Protein AF-A0AAN8X8N7-F1 (afdb_monomer)

Nearest PDB structures (foldseek):
  6hks-assembly6_F  TM=8.894E-01  e=4.628E-02  Homo sapiens
  7pc4-assembly1_A  TM=9.328E-01  e=9.245E-02  Homo sapiens
  2cs5-assembly1_A  TM=7.435E-01  e=1.501E-01  Homo sapiens
  1wfv-assembly1_A  TM=6.968E-01  e=1.400E-01  Homo sapiens
  5f3x-assembly1_A  TM=6.706E-01  e=1.196E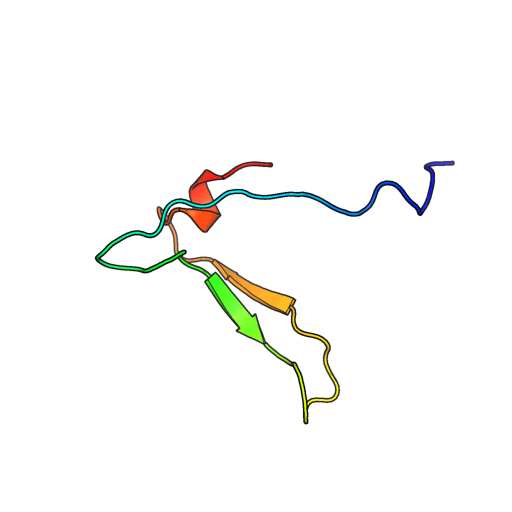+00  Homo sapiens

Mean predicted aligned error: 5.97 Å

Foldseek 3Di:
DDDPPPPDDDFDFDADPPCGQFWDWDDDDPGPDHTDTDDGHPPGRNNPRPD

Solvent-accessible surface area (backbone atoms only — not comparable to full-atom values): 3498 Å² total; per-residue (Å²): 135,83,70,87,82,76,76,81,81,90,82,87,74,67,72,40,94,90,58,41,49,18,67,42,77,40,58,31,97,9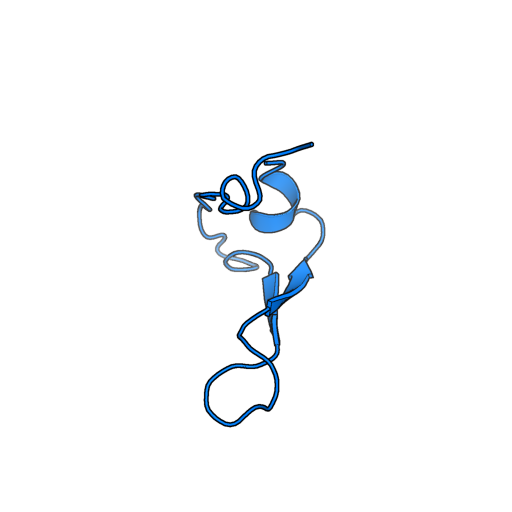6,46,100,40,68,72,38,84,69,49,66,40,82,90,24,44,55,57,69,60,81,124

Sequence (51 aa):
MADPRSGVKYVHLKRSETCGFGFSILGGAGSDLPPIVYDIIEGSPAAKSHQ

InterPro domains:
  IPR001478 PDZ domain [PS50106] (10-51)
  IPR036034 PDZ superfamily [G3DSA:2.30.42.10] (2-51)
  IPR036034 PDZ superfamily [SSF50156] (4-49)

Organism: Halocaridina rubra (NCBI:txid373956)

Secondary structure (DSSP, 8-state):
---TT--------PPBTTTBTSEEEE--TTSSS--EEEEE-TTSHHHH---

Structure (mmCIF, N/CA/C/O backbone):
data_AF-A0AAN8X8N7-F1
#
_entry.id   AF-A0AAN8X8N7-F1
#
loop_
_atom_site.group_PDB
_atom_site.id
_atom_site.type_symbol
_atom_site.label_atom_id
_atom_site.label_alt_id
_atom_site.label_comp_id
_atom_site.label_asym_id
_atom_site.label_entity_id
_atom_site.label_seq_id
_atom_site.pdbx_PDB_ins_code
_atom_site.Cartn_x
_atom_site.Cartn_y
_atom_site.Cartn_z
_atom_site.occupancy
_atom_site.B_iso_or_equiv
_atom_site.auth_seq_id
_atom_site.auth_comp_id
_atom_site.auth_asym_id
_atom_site.auth_atom_id
_atom_site.pdbx_PDB_model_num
ATOM 1 N N . MET A 1 1 ? -18.890 -5.646 -25.349 1.00 44.03 1 MET A N 1
ATOM 2 C CA . MET A 1 1 ? -17.452 -5.466 -25.054 1.00 44.03 1 MET A CA 1
ATOM 3 C C . MET A 1 1 ? -17.327 -4.286 -24.106 1.00 44.03 1 MET A C 1
ATOM 5 O O . MET A 1 1 ? -17.852 -3.235 -24.444 1.00 44.03 1 MET A O 1
ATOM 9 N N . ALA A 1 2 ? -16.749 -4.469 -22.918 1.00 57.12 2 ALA A N 1
ATOM 10 C CA . ALA A 1 2 ? -16.544 -3.377 -21.962 1.00 57.12 2 ALA A CA 1
ATOM 11 C C . ALA A 1 2 ? -15.397 -2.455 -22.425 1.00 57.12 2 ALA A C 1
ATOM 13 O O . ALA A 1 2 ? -14.457 -2.928 -23.062 1.00 57.12 2 ALA A O 1
ATOM 14 N N . ASP A 1 3 ? -15.489 -1.154 -22.131 1.00 57.34 3 ASP A N 1
ATOM 15 C CA . ASP A 1 3 ? -14.464 -0.155 -22.463 1.00 57.34 3 ASP A CA 1
ATOM 16 C C . ASP A 1 3 ? -13.196 -0.385 -21.612 1.00 57.34 3 ASP A C 1
ATOM 18 O O . ASP A 1 3 ? -13.275 -0.302 -20.384 1.00 57.34 3 ASP A O 1
ATOM 22 N N . PRO A 1 4 ? -12.017 -0.632 -22.214 1.00 56.97 4 PRO A N 1
ATOM 23 C CA . PRO A 1 4 ? -10.762 -0.827 -21.481 1.00 56.97 4 PRO A CA 1
ATOM 24 C C . PRO A 1 4 ? -10.300 0.412 -20.691 1.00 56.97 4 PRO A C 1
ATOM 26 O O . PRO A 1 4 ? -9.350 0.319 -19.916 1.00 56.97 4 PRO A O 1
ATOM 29 N N . ARG A 1 5 ? -10.957 1.571 -20.855 1.00 60.41 5 ARG A N 1
ATOM 30 C CA . ARG A 1 5 ? -10.648 2.818 -20.135 1.00 60.41 5 ARG A CA 1
ATOM 31 C C . ARG A 1 5 ? -11.447 3.030 -18.844 1.00 60.41 5 ARG A C 1
ATOM 33 O O . ARG A 1 5 ? -11.217 4.032 -18.175 1.00 60.41 5 ARG A O 1
ATOM 40 N N . SER A 1 6 ? -12.322 2.108 -18.429 1.00 58.66 6 SER A N 1
ATOM 41 C CA . SER A 1 6 ? -13.084 2.261 -17.170 1.00 58.66 6 SER A CA 1
ATOM 42 C C . SER A 1 6 ? -12.352 1.764 -15.900 1.00 58.66 6 SER A C 1
ATOM 44 O O . SER A 1 6 ? -12.995 1.517 -14.883 1.00 58.66 6 SER A O 1
ATOM 46 N N . GLY A 1 7 ? -11.029 1.562 -15.945 1.00 71.19 7 GLY A N 1
ATOM 47 C CA . GLY A 1 7 ? -10.279 0.783 -14.943 1.00 71.19 7 GLY A CA 1
ATOM 48 C C . GLY A 1 7 ? -9.691 1.536 -13.741 1.00 71.19 7 GLY A C 1
ATOM 49 O O . GLY A 1 7 ? -9.064 0.904 -12.894 1.00 71.19 7 GLY A O 1
ATOM 50 N N . VAL A 1 8 ? -9.847 2.860 -13.645 1.00 79.75 8 VAL A N 1
ATOM 51 C CA . VAL A 1 8 ? -9.275 3.650 -12.537 1.00 79.75 8 VAL A CA 1
ATOM 52 C C . VAL A 1 8 ? -10.328 3.869 -11.452 1.00 79.75 8 VAL A C 1
ATOM 5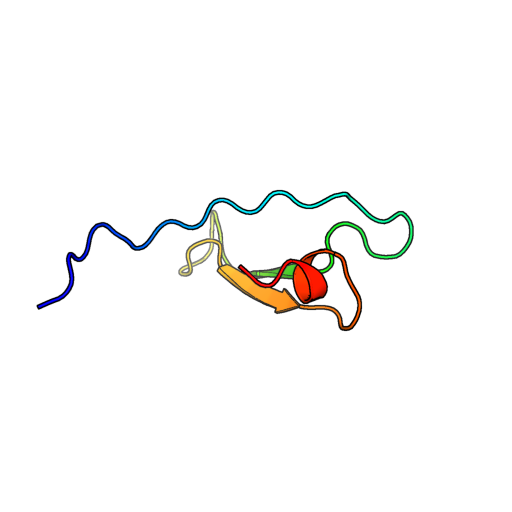4 O O . VAL A 1 8 ? -11.353 4.500 -11.701 1.00 79.75 8 VAL A O 1
ATOM 57 N N . LYS A 1 9 ? -10.060 3.375 -10.236 1.00 84.81 9 LYS A N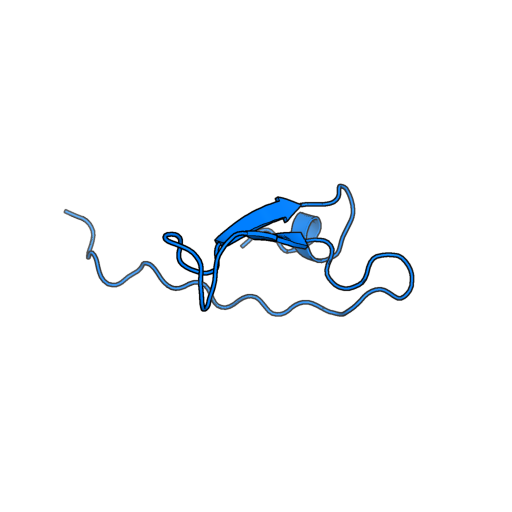 1
ATOM 58 C CA . LYS A 1 9 ? -10.868 3.655 -9.039 1.00 84.81 9 LYS A CA 1
ATOM 59 C C . LYS A 1 9 ? -10.184 4.707 -8.167 1.00 84.81 9 LYS A C 1
ATOM 61 O O . LYS A 1 9 ? -8.999 4.589 -7.861 1.00 84.81 9 LYS A O 1
ATOM 66 N N . TYR A 1 10 ? -10.942 5.717 -7.748 1.00 88.50 10 TYR A N 1
ATOM 67 C CA . TYR A 1 10 ? -10.475 6.750 -6.824 1.00 88.50 10 TYR A CA 1
ATOM 68 C C . TYR A 1 10 ? -10.932 6.429 -5.403 1.00 88.50 10 TYR A C 1
ATOM 70 O O . TYR A 1 10 ? -12.094 6.641 -5.060 1.00 88.50 10 TYR A O 1
ATOM 78 N N . VAL A 1 11 ? -10.002 5.974 -4.566 1.00 91.31 11 VAL A N 1
ATOM 79 C CA . VAL A 1 11 ? -10.268 5.638 -3.163 1.00 91.31 11 VAL A CA 1
ATOM 80 C C . VAL A 1 11 ? -9.803 6.783 -2.263 1.00 91.31 11 VAL A C 1
ATOM 82 O O . VAL A 1 11 ? -8.669 7.246 -2.376 1.00 91.31 11 VAL A O 1
ATOM 85 N N . HIS A 1 12 ? -10.657 7.221 -1.337 1.00 93.50 12 HIS A N 1
ATOM 86 C CA . HIS A 1 12 ? -10.267 8.139 -0.267 1.00 93.50 12 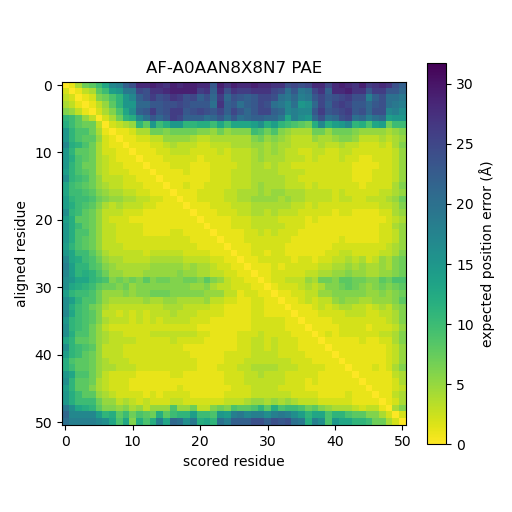HIS A CA 1
ATOM 87 C C . HIS A 1 12 ? -10.222 7.384 1.062 1.00 93.50 12 HIS A C 1
ATOM 89 O O . HIS A 1 12 ? -11.243 6.880 1.527 1.00 93.50 12 HIS A O 1
ATOM 95 N N . LEU A 1 13 ? -9.042 7.306 1.679 1.00 95.12 13 LEU A N 1
ATOM 96 C CA . LEU A 1 13 ? -8.843 6.605 2.946 1.00 95.12 13 LEU A CA 1
ATOM 97 C C . LEU A 1 13 ? -8.507 7.597 4.054 1.00 95.12 13 LEU A C 1
ATOM 99 O O . LEU A 1 13 ? -7.568 8.386 3.938 1.00 95.12 13 LEU A O 1
ATOM 103 N N . LYS A 1 14 ? -9.225 7.503 5.175 1.00 96.19 14 LYS A N 1
ATOM 104 C CA . LYS A 1 14 ? -8.820 8.174 6.411 1.00 96.19 14 LYS A CA 1
ATOM 105 C C . LYS A 1 14 ? -7.750 7.335 7.105 1.00 96.19 14 LYS A C 1
ATOM 107 O O . LYS A 1 14 ? -7.961 6.150 7.357 1.00 96.19 14 LYS A O 1
ATOM 112 N N . ARG A 1 15 ? -6.613 7.952 7.433 1.00 97.00 15 ARG A N 1
ATOM 113 C CA . ARG A 1 15 ? -5.514 7.279 8.135 1.00 97.00 15 ARG A CA 1
ATOM 114 C C . ARG A 1 15 ? -5.932 6.908 9.564 1.00 97.00 15 ARG A C 1
ATOM 116 O O . ARG A 1 15 ? -6.502 7.733 10.273 1.00 97.00 15 ARG A O 1
ATOM 123 N N . SER A 1 16 ? -5.635 5.676 9.965 1.00 97.06 16 SER A N 1
ATOM 124 C CA . SER A 1 16 ? -5.742 5.172 11.337 1.00 97.06 16 SER A CA 1
ATOM 125 C C . SER A 1 16 ? -4.432 5.389 12.100 1.00 97.06 16 SER A C 1
ATOM 127 O O . SER A 1 16 ? -3.350 5.273 11.520 1.00 97.06 16 SER A O 1
ATOM 129 N N . GLU A 1 17 ? -4.522 5.636 13.407 1.00 97.19 17 GLU A N 1
ATOM 130 C CA . GLU A 1 17 ? -3.352 5.779 14.285 1.00 97.19 17 GLU A CA 1
ATOM 131 C C . GLU A 1 17 ? -2.612 4.453 14.511 1.00 97.19 17 GLU A C 1
ATOM 133 O O . GLU A 1 17 ? -1.393 4.443 14.649 1.00 97.19 17 GLU A O 1
ATOM 138 N N . THR A 1 18 ? -3.323 3.321 14.511 1.00 95.62 18 THR A N 1
ATOM 139 C CA . THR A 1 18 ? -2.746 2.013 14.869 1.00 95.62 18 THR A CA 1
ATOM 140 C C . THR A 1 18 ? -2.232 1.212 13.675 1.00 95.62 18 THR A C 1
ATOM 142 O O . THR A 1 18 ? -1.327 0.401 13.834 1.00 95.62 18 THR A O 1
ATOM 145 N N . CYS A 1 19 ? -2.790 1.421 12.478 1.00 95.06 19 CYS A N 1
ATOM 146 C CA . CYS A 1 19 ? -2.450 0.641 11.278 1.00 95.06 19 CYS A CA 1
ATOM 147 C C . CYS A 1 19 ? -2.242 1.487 10.009 1.00 95.06 19 CYS A C 1
ATOM 149 O O . CYS A 1 19 ? -2.139 0.946 8.907 1.00 95.06 19 CYS A O 1
ATOM 151 N N . GLY A 1 20 ? -2.185 2.819 10.129 1.00 96.94 20 GLY A N 1
ATOM 152 C CA . GLY A 1 20 ? -2.063 3.702 8.971 1.00 96.94 20 GLY A CA 1
ATOM 153 C C . GLY A 1 20 ? -3.259 3.550 8.028 1.00 96.94 20 GLY A C 1
ATOM 154 O O . GLY A 1 20 ? -4.406 3.663 8.453 1.00 96.94 20 GLY A O 1
ATOM 155 N N . PHE A 1 21 ? -3.009 3.308 6.741 1.00 97.31 21 PHE A N 1
ATOM 156 C CA . PHE A 1 21 ? -4.082 3.026 5.778 1.00 97.31 21 PHE A CA 1
ATOM 157 C C . PHE A 1 21 ? -4.467 1.543 5.709 1.00 97.31 21 PHE A C 1
ATOM 159 O O . PHE A 1 21 ? -5.576 1.238 5.277 1.00 97.31 21 PHE A O 1
ATOM 166 N N . GLY A 1 22 ? -3.595 0.641 6.170 1.00 97.44 22 GLY A N 1
ATOM 167 C CA . GLY A 1 22 ? -3.876 -0.791 6.221 1.00 97.44 22 GLY A CA 1
ATOM 168 C C . GLY A 1 22 ? -3.598 -1.583 4.949 1.00 97.44 22 GLY A C 1
ATOM 169 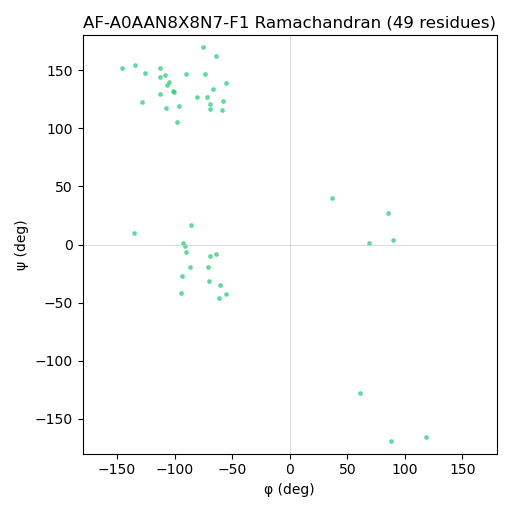O O . GLY A 1 22 ? -4.244 -2.603 4.740 1.00 97.44 22 GLY A O 1
ATOM 170 N N . PHE A 1 23 ? -2.669 -1.132 4.107 1.00 97.06 23 PHE A N 1
ATOM 171 C CA . PHE A 1 23 ? -2.193 -1.900 2.958 1.00 97.06 23 PHE A CA 1
ATOM 172 C C . PHE A 1 23 ? -0.667 -1.869 2.858 1.00 97.06 23 PHE A C 1
ATOM 174 O O . PHE A 1 23 ? -0.029 -0.908 3.296 1.00 97.06 23 PHE A O 1
ATOM 181 N N . SER A 1 24 ? -0.108 -2.897 2.229 1.00 96.62 24 SER A N 1
ATOM 182 C CA . SER A 1 24 ? 1.308 -2.974 1.860 1.00 96.62 24 SER A CA 1
ATOM 183 C C . SER A 1 24 ? 1.472 -2.831 0.348 1.00 96.62 24 SER A C 1
ATOM 185 O O . SER A 1 24 ? 0.620 -3.294 -0.412 1.00 96.62 24 SER A O 1
ATOM 187 N N . ILE A 1 25 ? 2.568 -2.209 -0.095 1.00 95.94 25 ILE A N 1
ATOM 188 C CA . ILE A 1 25 ? 2.920 -2.082 -1.516 1.00 95.94 25 ILE A CA 1
ATOM 189 C C . ILE A 1 25 ? 4.090 -3.008 -1.850 1.00 95.94 25 ILE A C 1
ATOM 191 O O . ILE A 1 25 ? 5.060 -3.072 -1.095 1.00 95.94 25 ILE A O 1
ATOM 195 N N . LEU A 1 26 ? 4.004 -3.683 -2.995 1.00 96.06 26 LEU A N 1
ATOM 196 C CA . LEU A 1 26 ? 5.111 -4.398 -3.632 1.00 96.06 26 LEU A CA 1
ATOM 197 C C . LEU A 1 26 ? 5.486 -3.693 -4.942 1.00 96.06 26 LEU A C 1
ATOM 199 O O . LEU A 1 26 ? 4.611 -3.198 -5.647 1.00 96.06 26 LEU A O 1
ATOM 203 N N . GLY A 1 27 ? 6.776 -3.671 -5.276 1.00 96.38 27 GLY A N 1
ATOM 204 C CA . GLY A 1 27 ? 7.282 -3.060 -6.507 1.00 96.38 27 GLY A CA 1
ATOM 205 C C . GLY A 1 27 ? 7.601 -1.569 -6.378 1.00 96.38 27 GLY A C 1
ATOM 206 O O . GLY A 1 27 ? 7.654 -1.015 -5.279 1.00 96.38 27 GLY A O 1
ATOM 207 N N . GLY A 1 28 ? 7.840 -0.920 -7.516 1.00 95.62 28 GLY A N 1
ATOM 208 C CA . GLY A 1 28 ? 8.236 0.487 -7.603 1.00 95.62 28 GLY A CA 1
ATOM 209 C C . GLY A 1 28 ? 9.606 0.690 -8.241 1.00 95.62 28 GLY A C 1
ATOM 210 O O . GLY A 1 28 ? 10.144 -0.195 -8.898 1.00 95.62 28 GLY A O 1
ATOM 211 N N . ALA A 1 29 ? 10.163 1.892 -8.087 1.00 95.38 29 ALA A N 1
ATOM 212 C CA . ALA A 1 29 ? 11.444 2.235 -8.695 1.00 95.38 29 ALA A CA 1
ATOM 213 C C . ALA A 1 29 ? 12.549 1.264 -8.236 1.00 95.38 29 ALA A C 1
ATOM 215 O O . ALA A 1 29 ? 12.790 1.118 -7.040 1.00 95.38 29 ALA A O 1
ATOM 216 N N . GLY A 1 30 ? 13.210 0.605 -9.194 1.00 93.38 30 GLY A N 1
ATOM 217 C CA . GLY A 1 30 ? 14.226 -0.418 -8.925 1.00 93.38 30 GLY A CA 1
ATOM 218 C C . GLY A 1 30 ? 13.692 -1.852 -8.799 1.00 93.38 30 GLY A C 1
ATOM 219 O O . GLY A 1 30 ? 14.478 -2.752 -8.520 1.00 93.38 30 GLY A O 1
ATOM 220 N N . SER A 1 31 ? 12.393 -2.079 -9.017 1.00 94.56 31 SER A N 1
ATOM 221 C CA . SER 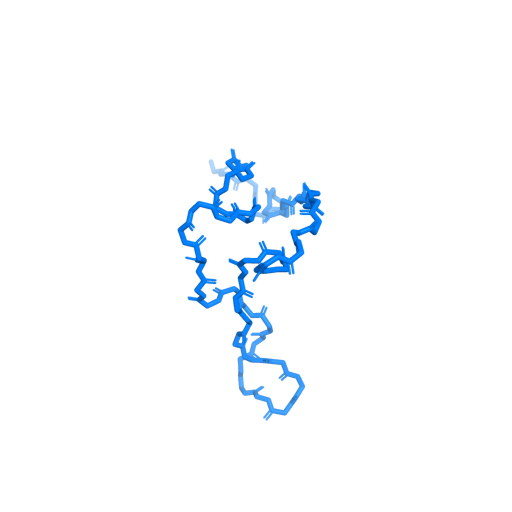A 1 31 ? 11.775 -3.406 -9.126 1.00 94.56 31 SER A CA 1
ATOM 222 C C . SER A 1 31 ? 11.269 -3.656 -10.548 1.00 94.56 31 SER A C 1
ATOM 224 O O . SER A 1 31 ? 10.850 -2.724 -11.232 1.00 94.56 31 SER A O 1
ATOM 226 N N . ASP A 1 32 ? 11.230 -4.924 -10.960 1.00 95.56 32 ASP A N 1
ATOM 227 C CA . ASP A 1 32 ? 10.583 -5.349 -12.210 1.00 95.56 32 ASP A CA 1
ATOM 228 C C . ASP A 1 32 ? 9.048 -5.216 -12.163 1.00 95.56 32 ASP A C 1
ATOM 230 O O . ASP A 1 32 ? 8.372 -5.365 -13.182 1.00 95.56 32 ASP A O 1
ATOM 234 N N . LEU A 1 33 ? 8.480 -4.943 -10.983 1.00 92.06 33 LEU A N 1
ATOM 235 C CA . LEU A 1 33 ? 7.045 -4.778 -10.777 1.00 92.06 33 LEU A CA 1
ATOM 236 C C . LEU A 1 33 ? 6.669 -3.300 -10.587 1.00 92.06 33 LEU A C 1
ATOM 238 O O . LEU A 1 33 ? 7.354 -2.579 -9.850 1.00 92.06 33 LEU A O 1
ATOM 242 N N . PRO A 1 34 ? 5.542 -2.839 -11.166 1.00 94.81 34 PRO A N 1
ATOM 243 C CA . PRO A 1 34 ? 4.968 -1.553 -10.788 1.00 94.81 34 PRO A CA 1
ATOM 244 C C . PRO A 1 34 ? 4.511 -1.584 -9.317 1.00 94.81 34 PRO A C 1
ATOM 246 O O . PRO A 1 34 ? 4.313 -2.668 -8.767 1.00 94.81 34 PRO A O 1
ATOM 249 N N . PRO A 1 35 ? 4.295 -0.423 -8.671 1.00 95.88 35 PRO A N 1
ATOM 250 C CA . PRO A 1 35 ? 3.679 -0.379 -7.349 1.00 95.88 35 PRO A CA 1
ATOM 251 C C . PRO A 1 35 ? 2.291 -1.027 -7.383 1.00 95.88 35 PRO A C 1
ATOM 253 O O . PRO A 1 35 ? 1.380 -0.524 -8.044 1.00 95.88 35 PRO A O 1
ATOM 256 N N . ILE A 1 36 ? 2.125 -2.130 -6.663 1.00 94.31 36 ILE A N 1
ATOM 257 C CA . ILE A 1 36 ? 0.858 -2.853 -6.532 1.00 94.31 36 ILE A CA 1
ATOM 258 C C . ILE A 1 36 ? 0.502 -3.031 -5.060 1.00 94.31 36 ILE A C 1
ATOM 260 O O . ILE A 1 36 ? 1.381 -3.188 -4.213 1.00 94.31 36 ILE A O 1
ATOM 264 N N . VAL A 1 37 ? -0.796 -3.027 -4.751 1.00 94.62 37 VAL A N 1
ATOM 265 C CA . VAL A 1 37 ? -1.283 -3.407 -3.419 1.00 94.62 37 VAL A CA 1
ATOM 266 C C . VAL A 1 37 ? -1.065 -4.907 -3.248 1.00 94.62 37 VAL A C 1
ATOM 268 O O . VAL A 1 37 ? -1.626 -5.699 -4.000 1.00 94.62 37 VAL A O 1
ATOM 271 N N . TYR A 1 38 ? -0.220 -5.279 -2.291 1.00 95.81 38 TYR A N 1
ATOM 272 C CA . TYR A 1 38 ? 0.196 -6.663 -2.058 1.00 95.81 38 TYR A CA 1
ATOM 273 C C . TYR A 1 38 ? -0.651 -7.359 -0.993 1.00 95.81 38 TYR A C 1
ATOM 275 O O . TYR A 1 38 ? -1.016 -8.518 -1.153 1.00 95.81 38 TYR A O 1
ATOM 283 N N . ASP A 1 39 ? -0.963 -6.641 0.086 1.00 96.88 39 ASP A N 1
ATOM 284 C CA . ASP A 1 39 ? -1.710 -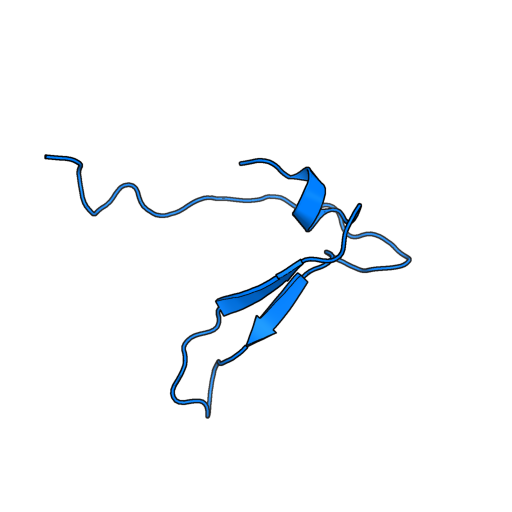7.169 1.226 1.00 96.88 39 ASP A CA 1
ATOM 285 C C . ASP A 1 39 ? -2.607 -6.084 1.833 1.00 96.88 39 ASP A C 1
ATOM 287 O O . ASP A 1 39 ? -2.295 -4.889 1.736 1.00 96.88 39 ASP A O 1
ATOM 291 N N . ILE A 1 40 ? -3.712 -6.505 2.452 1.00 96.44 40 ILE A N 1
ATOM 292 C CA . ILE A 1 40 ? -4.691 -5.648 3.124 1.00 96.44 40 ILE A CA 1
ATOM 293 C C . ILE A 1 40 ? -4.917 -6.180 4.540 1.00 96.44 40 ILE A C 1
ATOM 295 O O . ILE A 1 40 ? -5.360 -7.307 4.739 1.00 96.44 40 ILE A O 1
ATOM 299 N N . ILE A 1 41 ? -4.681 -5.327 5.536 1.00 97.31 41 ILE A N 1
ATOM 300 C CA . ILE A 1 41 ? -4.895 -5.665 6.944 1.00 97.31 41 ILE A CA 1
ATOM 301 C C . ILE A 1 41 ? -6.401 -5.728 7.225 1.00 97.31 41 ILE A C 1
ATOM 303 O O . ILE A 1 41 ? -7.122 -4.754 6.980 1.00 97.31 41 ILE A O 1
ATOM 307 N N . GLU A 1 42 ? -6.866 -6.838 7.797 1.00 95.75 42 GLU A N 1
ATOM 308 C CA . GLU A 1 42 ? -8.265 -7.033 8.190 1.00 95.75 42 GLU A CA 1
ATOM 309 C C . GLU A 1 42 ? -8.758 -5.917 9.130 1.00 95.75 42 GLU A C 1
ATOM 311 O O . GLU A 1 42 ? -8.040 -5.443 10.016 1.00 95.75 42 GLU A O 1
ATOM 316 N N . GLY A 1 43 ? -9.990 -5.450 8.921 1.00 94.94 43 GLY A N 1
ATOM 317 C CA . GLY A 1 43 ? -10.584 -4.371 9.717 1.00 94.94 43 GLY A CA 1
ATOM 318 C C . GLY A 1 43 ? -9.970 -2.968 9.540 1.00 94.94 43 GLY A C 1
ATOM 319 O O . GLY A 1 43 ? -10.441 -2.023 10.189 1.00 94.94 43 GLY A O 1
ATOM 320 N N . SER A 1 44 ? -8.964 -2.798 8.678 1.00 96.81 44 SER A N 1
ATOM 321 C CA . SER A 1 44 ? -8.306 -1.513 8.411 1.00 96.81 44 SER A CA 1
ATOM 322 C C . SER A 1 44 ? -9.141 -0.560 7.534 1.00 96.81 44 SER A C 1
ATOM 324 O O . SER A 1 44 ? -10.161 -0.969 6.970 1.00 96.81 44 SER A O 1
ATOM 326 N N . PRO A 1 45 ? -8.735 0.720 7.384 1.00 97.06 45 PRO A N 1
ATOM 327 C CA . PRO A 1 45 ? -9.396 1.639 6.457 1.00 97.06 45 PRO A CA 1
ATOM 328 C C . PRO A 1 45 ? -9.454 1.113 5.018 1.00 97.06 45 PRO A C 1
ATOM 330 O O . PRO A 1 45 ? -10.502 1.217 4.383 1.00 97.06 45 PRO A O 1
ATOM 333 N N . ALA A 1 46 ? -8.368 0.514 4.518 1.00 96.06 46 ALA A N 1
ATOM 334 C CA . ALA A 1 46 ? -8.332 -0.077 3.183 1.00 96.06 46 ALA A CA 1
ATOM 335 C C . ALA A 1 46 ? -9.348 -1.221 3.030 1.00 96.06 46 ALA A C 1
ATOM 337 O O . ALA A 1 46 ? -10.118 -1.212 2.067 1.00 96.06 46 ALA A O 1
ATOM 338 N N . ALA A 1 47 ? -9.420 -2.132 4.010 1.00 95.50 47 ALA A N 1
ATOM 339 C CA . ALA A 1 47 ? -10.349 -3.270 4.003 1.00 95.50 47 ALA A CA 1
ATOM 340 C C . ALA A 1 47 ? -11.827 -2.847 3.970 1.00 95.50 47 ALA A C 1
ATOM 342 O O . ALA A 1 47 ? -12.652 -3.500 3.337 1.00 95.50 47 ALA A O 1
ATOM 343 N N . LYS A 1 48 ? -12.160 -1.730 4.628 1.00 93.38 48 LYS A N 1
ATOM 344 C CA . LYS A 1 48 ? -13.539 -1.231 4.767 1.00 93.38 48 LYS A CA 1
ATOM 345 C C . LYS A 1 48 ? -13.980 -0.281 3.654 1.00 93.38 48 LYS A C 1
ATOM 347 O O . LYS A 1 48 ? -15.137 0.128 3.640 1.00 93.38 48 LYS A O 1
ATOM 352 N N . SER A 1 49 ? -13.080 0.117 2.754 1.00 84.94 49 SER A N 1
ATOM 353 C CA . SER A 1 49 ? -13.400 1.131 1.739 1.00 84.94 49 SER A CA 1
ATOM 354 C C . SER A 1 49 ? -14.368 0.641 0.650 1.00 84.94 49 SER A C 1
ATOM 356 O O . SER A 1 49 ? -15.006 1.480 0.023 1.00 84.94 49 SER A O 1
ATOM 358 N N . HIS A 1 50 ? -14.510 -0.686 0.476 1.00 64.88 50 HIS A N 1
ATOM 359 C CA . HIS A 1 50 ? -15.515 -1.399 -0.340 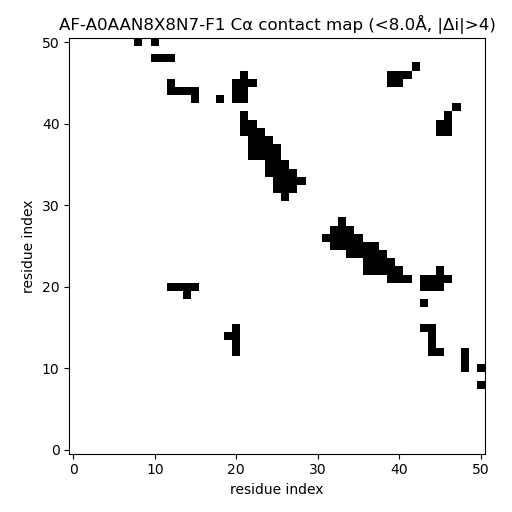1.00 64.88 50 HIS A CA 1
ATOM 360 C C . HIS A 1 50 ? -15.926 -0.736 -1.679 1.00 64.88 50 HIS A C 1
ATOM 362 O O . HIS A 1 50 ? -17.102 -0.765 -2.039 1.00 64.88 50 HIS A O 1
ATOM 368 N N . GLN A 1 51 ? -14.982 -0.158 -2.434 1.00 55.69 51 GLN A N 1
ATOM 369 C CA . GLN A 1 51 ? -15.250 0.406 -3.769 1.00 55.69 51 GLN A CA 1
ATOM 370 C C . GLN A 1 51 ? -15.263 -0.631 -4.890 1.00 55.69 51 GLN A C 1
ATOM 372 O O . GLN A 1 51 ? -14.370 -1.508 -4.934 1.00 55.69 51 GLN A O 1
#

pLDDT: mean 88.2, std 14.45, range [44.03, 97.44]

Radius of gyration: 13.54 Å; Cα contacts (8 Å, |Δi|>4): 63; chains: 1; bounding box: 32×15×40 Å